Protein AF-W1Y1I9-F1 (afdb_monomer_lite)

Structure (mmCIF, N/CA/C/O backbone):
data_AF-W1Y1I9-F1
#
_entry.id   AF-W1Y1I9-F1
#
loop_
_atom_site.group_PDB
_atom_site.id
_atom_site.type_symbol
_atom_site.label_atom_id
_atom_site.label_alt_id
_atom_site.label_co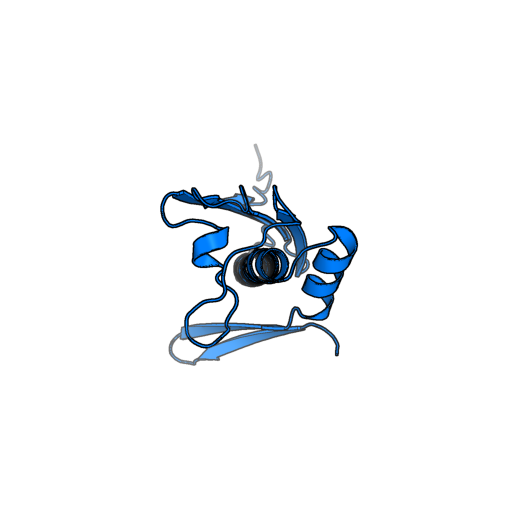mp_id
_atom_site.label_asym_id
_atom_site.label_entity_id
_atom_site.label_seq_id
_atom_site.pdbx_PDB_ins_code
_atom_site.Cartn_x
_atom_site.Cartn_y
_atom_site.Cartn_z
_atom_site.occupancy
_atom_site.B_iso_or_equiv
_atom_site.auth_seq_id
_atom_site.auth_comp_id
_atom_site.auth_asym_id
_atom_site.auth_atom_id
_atom_site.pdbx_PDB_model_num
ATOM 1 N N . ARG A 1 1 ? -12.553 -16.580 -1.229 1.00 64.81 1 ARG A N 1
ATOM 2 C CA . ARG A 1 1 ? -13.062 -16.706 0.168 1.00 64.81 1 ARG A CA 1
ATOM 3 C C . ARG A 1 1 ? -13.277 -15.277 0.601 1.00 64.81 1 ARG A C 1
ATOM 5 O O . ARG A 1 1 ? -12.313 -14.549 0.493 1.00 64.81 1 ARG A O 1
ATOM 12 N N . MET A 1 2 ? -14.479 -14.891 1.025 1.00 88.50 2 MET A N 1
ATOM 13 C CA . MET A 1 2 ? -14.823 -13.473 1.189 1.00 88.50 2 MET A CA 1
ATOM 14 C C . MET A 1 2 ? -13.827 -12.723 2.088 1.00 88.50 2 MET A C 1
ATOM 16 O O . MET A 1 2 ? -13.512 -13.205 3.181 1.00 88.50 2 MET A O 1
ATOM 20 N N . ASP A 1 3 ? -13.354 -11.571 1.610 1.00 96.69 3 ASP A N 1
ATOM 21 C CA . ASP A 1 3 ? -12.523 -10.626 2.361 1.00 96.69 3 ASP A CA 1
ATOM 22 C C . ASP A 1 3 ? -13.254 -10.117 3.617 1.00 96.69 3 ASP A C 1
ATOM 24 O O . ASP A 1 3 ? -14.484 -10.022 3.649 1.00 96.69 3 ASP A O 1
ATOM 28 N N . TYR A 1 4 ? -12.508 -9.812 4.683 1.00 95.38 4 TYR A N 1
ATOM 29 C CA . TYR A 1 4 ? -13.088 -9.342 5.947 1.00 95.38 4 TYR A CA 1
ATOM 30 C C . TYR A 1 4 ? -12.093 -8.582 6.825 1.00 95.38 4 TYR A C 1
ATOM 32 O O . TYR A 1 4 ? -10.882 -8.776 6.736 1.00 95.38 4 TYR A O 1
ATOM 40 N N . ILE A 1 5 ? -12.625 -7.797 7.768 1.00 94.56 5 ILE A N 1
ATOM 41 C CA . ILE A 1 5 ? -11.862 -7.140 8.837 1.00 94.56 5 ILE A CA 1
ATOM 42 C C . ILE A 1 5 ? -12.413 -7.588 10.196 1.00 94.56 5 ILE A C 1
ATOM 44 O O . ILE A 1 5 ? -13.620 -7.546 10.428 1.00 94.56 5 ILE A O 1
ATOM 48 N N . LYS A 1 6 ? -11.534 -7.997 11.113 1.00 94.81 6 LYS A N 1
ATOM 49 C CA . LYS A 1 6 ? -11.856 -8.313 12.513 1.00 94.81 6 LYS A CA 1
ATOM 50 C C . LYS A 1 6 ? -11.128 -7.355 13.444 1.00 94.81 6 LYS A C 1
ATOM 52 O O . LYS A 1 6 ? -9.960 -7.055 13.220 1.00 94.81 6 LYS A O 1
ATOM 57 N N . ARG A 1 7 ? -11.813 -6.903 14.493 1.00 93.56 7 ARG A N 1
ATOM 58 C CA . ARG A 1 7 ? -11.280 -5.979 15.501 1.00 93.56 7 ARG A CA 1
ATOM 59 C C . ARG A 1 7 ? -11.412 -6.600 16.886 1.00 93.56 7 ARG A C 1
ATOM 61 O O . ARG A 1 7 ? -12.421 -7.235 17.183 1.00 93.56 7 ARG A O 1
ATOM 68 N N . PHE A 1 8 ? -10.394 -6.412 17.710 1.00 94.94 8 PHE A N 1
ATOM 69 C CA . PHE A 1 8 ? -10.285 -6.964 19.053 1.00 94.94 8 PHE A CA 1
ATOM 70 C C . PHE A 1 8 ? -9.776 -5.884 20.002 1.00 94.94 8 PHE A C 1
ATOM 72 O O . PHE A 1 8 ? -8.917 -5.084 19.628 1.00 94.94 8 PHE A O 1
ATOM 79 N N . THR A 1 9 ? -10.266 -5.905 21.238 1.00 95.62 9 THR A N 1
ATOM 80 C CA . THR A 1 9 ? -9.799 -5.020 22.307 1.00 95.62 9 THR A CA 1
ATOM 81 C C . THR A 1 9 ? -9.638 -5.833 23.581 1.00 95.62 9 THR A C 1
ATOM 83 O O . THR A 1 9 ? -10.547 -6.580 23.951 1.00 95.62 9 THR A O 1
ATOM 86 N N . THR A 1 10 ? -8.490 -5.717 24.243 1.00 96.50 10 THR A N 1
ATOM 87 C CA . THR A 1 10 ? -8.258 -6.355 25.545 1.00 96.50 10 THR A CA 1
ATOM 88 C C . THR A 1 10 ? -8.819 -5.491 26.674 1.00 96.50 10 THR A C 1
ATOM 90 O O . THR A 1 10 ? -9.065 -4.296 26.495 1.00 96.50 10 THR A O 1
ATOM 93 N N . ARG A 1 11 ? -9.021 -6.075 27.862 1.00 95.50 11 ARG A N 1
ATOM 94 C CA . ARG A 1 11 ? -9.516 -5.323 29.031 1.00 95.50 11 ARG A CA 1
ATOM 95 C C . ARG A 1 11 ? -8.525 -4.251 29.494 1.00 95.50 11 ARG A C 1
ATOM 97 O O . ARG A 1 11 ? -8.936 -3.244 30.052 1.00 95.50 11 ARG A O 1
ATOM 104 N N . GLU A 1 12 ? -7.244 -4.452 29.209 1.00 96.50 12 GLU A N 1
ATOM 105 C CA . GLU A 1 12 ? -6.120 -3.568 29.527 1.00 96.50 12 GLU A CA 1
ATOM 106 C C . GLU A 1 12 ? -5.940 -2.441 28.492 1.00 96.50 12 GLU A C 1
ATOM 108 O O . GLU A 1 12 ? -5.032 -1.625 28.621 1.00 96.50 12 GLU A O 1
ATOM 113 N N . GLY A 1 13 ? -6.797 -2.377 27.464 1.00 93.88 13 GLY A N 1
ATOM 114 C CA . GLY A 1 13 ? -6.836 -1.272 26.502 1.00 93.88 13 GLY A CA 1
ATOM 115 C C . GLY A 1 13 ? -6.003 -1.466 25.231 1.00 93.88 13 GLY A C 1
ATOM 116 O O . GLY A 1 13 ? -5.864 -0.522 24.453 1.00 93.88 13 GLY A O 1
ATOM 117 N N . VAL A 1 14 ? -5.479 -2.667 24.965 1.00 95.69 14 VAL A N 1
ATOM 118 C CA . VAL A 1 14 ? -4.783 -2.963 23.701 1.00 95.69 14 VAL A CA 1
ATOM 119 C C . VAL A 1 14 ? -5.809 -3.199 22.593 1.00 95.69 14 VAL A C 1
ATOM 121 O O . VAL A 1 14 ? -6.722 -4.004 22.762 1.00 95.69 14 VAL A O 1
ATOM 124 N N . ARG A 1 15 ? -5.649 -2.527 21.447 1.00 93.62 15 ARG A N 1
ATOM 125 C CA . ARG A 1 15 ? -6.503 -2.692 20.258 1.00 93.62 15 ARG A CA 1
ATOM 126 C C . ARG A 1 15 ? -5.748 -3.419 19.148 1.00 93.62 15 ARG A C 1
ATOM 128 O O . ARG A 1 15 ? -4.583 -3.124 18.899 1.00 93.62 15 ARG A O 1
ATOM 135 N N . MET A 1 16 ? -6.421 -4.343 18.469 1.00 94.06 16 MET A N 1
ATOM 136 C CA . MET A 1 16 ? -5.884 -5.103 17.340 1.00 94.06 16 MET A CA 1
ATOM 137 C C . MET A 1 16 ? -6.913 -5.178 16.213 1.00 94.06 16 MET A C 1
ATOM 139 O O . MET A 1 16 ? -8.072 -5.516 16.445 1.00 94.06 16 MET A O 1
ATOM 143 N N . SER A 1 17 ? -6.461 -4.942 14.984 1.00 94.19 17 SER A N 1
ATOM 144 C CA . SER A 1 17 ? -7.257 -5.088 13.764 1.00 94.19 17 SER A CA 1
ATOM 145 C C . SER A 1 17 ? -6.568 -6.070 12.819 1.00 94.19 17 SER A C 1
ATOM 147 O O . SER A 1 17 ? -5.349 -6.042 12.672 1.00 94.19 17 SER A O 1
ATOM 149 N N . LEU A 1 18 ? -7.344 -6.944 12.182 1.00 95.38 18 LEU A N 1
ATOM 150 C CA . LEU A 1 18 ? -6.864 -7.952 11.241 1.00 95.38 18 LEU A CA 1
ATOM 151 C C . LEU A 1 18 ? -7.720 -7.908 9.982 1.00 95.38 18 LEU A C 1
ATOM 153 O O . LEU A 1 18 ? -8.943 -7.947 10.083 1.00 95.38 18 LEU A O 1
ATOM 157 N N . ALA A 1 19 ? -7.087 -7.860 8.814 1.00 96.38 19 ALA A N 1
ATOM 158 C CA . ALA A 1 19 ? -7.769 -7.826 7.527 1.00 96.38 19 ALA A CA 1
ATOM 159 C C . ALA A 1 19 ? -7.317 -8.992 6.641 1.00 96.38 19 ALA A C 1
ATOM 161 O O . ALA A 1 19 ? -6.129 -9.306 6.574 1.00 96.38 19 ALA A O 1
ATOM 162 N N . VAL A 1 20 ? -8.277 -9.620 5.966 1.00 97.44 20 VAL A N 1
ATOM 163 C CA . VAL A 1 20 ? -8.053 -10.511 4.825 1.00 97.44 20 VAL A CA 1
ATOM 164 C C . VAL A 1 20 ? -8.563 -9.775 3.595 1.00 97.44 20 VAL A C 1
ATOM 166 O O . VA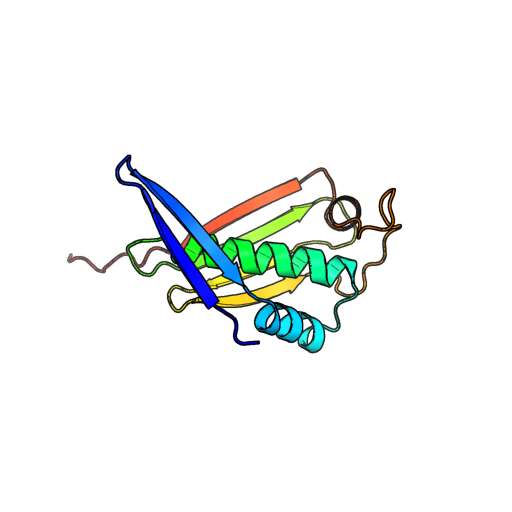L A 1 20 ? -9.739 -9.428 3.544 1.00 97.44 20 VAL A O 1
ATOM 169 N N . THR A 1 21 ? -7.654 -9.500 2.664 1.00 98.00 21 THR A N 1
ATOM 170 C CA . THR A 1 21 ? -7.832 -8.617 1.495 1.00 98.00 21 THR A CA 1
ATOM 171 C C . THR A 1 21 ? -7.454 -9.327 0.190 1.00 98.00 21 THR A C 1
ATOM 173 O O . THR A 1 21 ? -6.994 -8.702 -0.763 1.00 98.00 21 THR A O 1
ATOM 176 N N . THR A 1 22 ? -7.559 -10.656 0.154 1.00 98.19 22 THR A N 1
ATOM 177 C CA . THR A 1 22 ? -7.094 -11.478 -0.969 1.00 98.19 22 THR A CA 1
ATOM 178 C C . THR A 1 22 ? -7.828 -11.132 -2.261 1.00 98.19 22 THR A C 1
ATOM 180 O O . THR A 1 22 ? -7.171 -10.885 -3.271 1.00 98.19 22 THR A O 1
ATOM 183 N N . ASP A 1 23 ? -9.160 -11.057 -2.226 1.00 97.94 23 ASP A N 1
ATOM 184 C CA . ASP A 1 23 ? -9.971 -10.789 -3.421 1.00 97.94 23 ASP A CA 1
ATOM 185 C C . ASP A 1 23 ? -9.811 -9.315 -3.868 1.00 97.94 23 ASP A C 1
ATOM 187 O O . ASP A 1 23 ? -9.767 -8.998 -5.062 1.00 97.94 23 ASP A O 1
ATOM 191 N N . THR A 1 24 ? -9.629 -8.408 -2.904 1.00 98.06 24 THR A N 1
ATOM 192 C CA . THR A 1 24 ? -9.339 -6.984 -3.126 1.00 98.06 24 THR A CA 1
ATOM 193 C C . THR A 1 24 ? -8.001 -6.779 -3.842 1.00 98.06 24 THR A C 1
ATOM 195 O O . THR A 1 24 ? -7.929 -6.054 -4.836 1.00 98.06 24 THR A O 1
ATOM 198 N N . VAL A 1 25 ? -6.930 -7.423 -3.366 1.00 98.44 25 VAL A N 1
ATOM 199 C CA . VAL A 1 25 ? -5.597 -7.321 -3.982 1.00 98.44 25 VAL A CA 1
ATOM 200 C C . VAL A 1 25 ? -5.564 -8.012 -5.344 1.00 98.44 25 VAL A C 1
ATOM 202 O O . VAL A 1 25 ? -4.957 -7.476 -6.269 1.00 98.44 25 VAL A O 1
ATOM 205 N N . GLU A 1 26 ? -6.255 -9.142 -5.512 1.00 98.56 26 GLU A N 1
ATOM 206 C CA . GLU A 1 26 ? -6.366 -9.801 -6.819 1.00 98.56 26 GLU A CA 1
ATOM 207 C C . GLU A 1 26 ? -7.092 -8.917 -7.840 1.00 98.56 26 GLU A C 1
ATOM 209 O O . GLU A 1 26 ? -6.668 -8.815 -8.991 1.00 98.56 26 GLU A O 1
ATOM 214 N N . THR A 1 27 ? -8.127 -8.190 -7.412 1.00 98.56 27 THR A N 1
ATOM 215 C CA . THR A 1 27 ? -8.801 -7.207 -8.271 1.00 98.56 27 THR A CA 1
ATOM 216 C C . THR A 1 27 ? -7.828 -6.130 -8.756 1.00 98.56 27 THR A C 1
ATOM 218 O O . THR A 1 27 ? -7.832 -5.796 -9.942 1.00 98.56 27 THR A O 1
ATOM 221 N N . ALA A 1 28 ? -6.970 -5.603 -7.877 1.00 98.62 28 ALA A N 1
ATOM 222 C CA . ALA A 1 28 ? -5.948 -4.632 -8.267 1.00 98.62 28 ALA A CA 1
ATOM 223 C C . ALA A 1 28 ? -4.901 -5.249 -9.210 1.00 98.62 28 ALA A C 1
ATOM 225 O O . ALA A 1 28 ? -4.552 -4.628 -10.213 1.00 98.62 28 ALA A O 1
ATOM 226 N N . ARG A 1 29 ? -4.461 -6.488 -8.941 1.00 98.75 29 ARG A N 1
ATOM 227 C CA . ARG A 1 29 ? -3.520 -7.230 -9.793 1.00 98.75 29 ARG A CA 1
ATOM 228 C C . ARG A 1 29 ? -4.031 -7.366 -11.219 1.00 98.75 29 ARG A C 1
ATOM 230 O O . ARG A 1 29 ? -3.297 -7.061 -12.149 1.00 98.75 29 ARG A O 1
ATOM 237 N N . VAL A 1 30 ? -5.279 -7.803 -11.381 1.00 98.69 30 VAL A N 1
ATOM 238 C CA . VAL A 1 30 ? -5.896 -7.991 -12.699 1.00 98.69 30 VAL A CA 1
ATOM 239 C C . VAL A 1 30 ? -6.114 -6.651 -13.401 1.00 98.69 30 VAL A C 1
ATOM 241 O O . VAL A 1 30 ? -5.825 -6.534 -14.586 1.00 98.69 30 VAL A O 1
ATOM 244 N N . ARG A 1 31 ? -6.603 -5.627 -12.690 1.00 98.69 31 ARG A N 1
ATOM 245 C CA . ARG A 1 31 ? -6.909 -4.316 -13.292 1.00 98.69 31 ARG A CA 1
ATOM 246 C C . ARG A 1 31 ? -5.677 -3.544 -13.750 1.00 98.69 31 ARG A C 1
ATOM 248 O O . ARG A 1 31 ? -5.778 -2.793 -14.714 1.00 98.69 31 ARG A O 1
ATOM 255 N N . HIS A 1 32 ? -4.560 -3.700 -13.048 1.00 98.62 32 HIS A N 1
ATOM 256 C CA . HIS A 1 32 ? -3.316 -2.990 -13.340 1.00 98.62 32 HIS A CA 1
ATOM 257 C C . HIS A 1 32 ? -2.254 -3.878 -13.996 1.00 98.62 32 HIS A C 1
ATOM 259 O O . HIS A 1 32 ? -1.131 -3.421 -14.162 1.00 98.62 32 HIS A O 1
ATOM 265 N N . ASP A 1 33 ? -2.598 -5.123 -14.346 1.00 98.69 33 ASP A N 1
ATOM 266 C CA . ASP A 1 33 ? -1.679 -6.117 -14.915 1.00 98.69 33 ASP A CA 1
ATOM 267 C C . ASP A 1 33 ? -0.357 -6.230 -14.131 1.00 98.69 33 ASP A C 1
ATOM 269 O O . ASP A 1 33 ? 0.742 -6.170 -14.673 1.00 98.69 33 ASP A O 1
ATOM 273 N N . LEU A 1 34 ? -0.464 -6.339 -12.804 1.00 98.75 34 LEU A N 1
ATOM 274 C CA . LEU A 1 34 ? 0.702 -6.268 -11.926 1.00 98.75 34 LEU A CA 1
ATOM 275 C C . LEU A 1 34 ? 1.548 -7.539 -12.001 1.00 98.75 34 LEU A C 1
ATOM 277 O O . LEU A 1 34 ? 1.047 -8.659 -11.844 1.00 98.75 34 LEU A O 1
ATOM 281 N N . TRP A 1 35 ? 2.862 -7.350 -12.088 1.00 98.56 35 TRP A N 1
ATOM 282 C CA . TRP A 1 35 ? 3.833 -8.419 -11.874 1.00 98.56 35 TRP A CA 1
ATOM 283 C C . TRP A 1 35 ? 3.951 -8.784 -10.384 1.00 98.56 35 TRP A C 1
ATOM 285 O O . TRP A 1 35 ? 3.490 -8.036 -9.510 1.00 98.56 35 TRP A O 1
ATOM 295 N N . PRO A 1 36 ? 4.531 -9.952 -10.036 1.00 98.38 36 PRO A N 1
ATOM 296 C CA . PRO A 1 36 ? 4.437 -10.497 -8.681 1.00 98.38 36 PRO A CA 1
ATOM 297 C C . PRO A 1 36 ? 4.932 -9.559 -7.572 1.00 98.38 36 PRO A C 1
ATOM 299 O O . PRO A 1 36 ? 4.259 -9.399 -6.551 1.00 98.38 36 PRO A O 1
ATOM 302 N N . VAL A 1 37 ? 6.084 -8.904 -7.753 1.00 98.38 37 VAL A N 1
ATOM 303 C CA . VAL A 1 37 ? 6.641 -8.008 -6.725 1.00 98.38 37 VAL A CA 1
ATOM 304 C C . VAL A 1 37 ? 5.834 -6.712 -6.587 1.00 98.38 37 VAL A C 1
ATOM 306 O O . VAL A 1 37 ? 5.594 -6.275 -5.460 1.00 98.38 37 VAL A O 1
ATOM 309 N N . ALA A 1 38 ? 5.328 -6.163 -7.697 1.00 98.75 38 ALA A N 1
ATOM 310 C CA . ALA A 1 38 ? 4.434 -5.006 -7.706 1.00 98.75 38 ALA A CA 1
ATOM 311 C C . ALA A 1 38 ? 3.101 -5.323 -7.008 1.00 98.75 38 ALA A C 1
ATOM 313 O O . ALA A 1 38 ? 2.642 -4.560 -6.157 1.00 98.75 38 ALA A O 1
ATOM 314 N N . THR A 1 39 ? 2.543 -6.510 -7.265 1.00 98.81 39 THR A N 1
ATOM 315 C CA . THR A 1 39 ? 1.346 -7.029 -6.581 1.00 98.81 39 THR A CA 1
ATOM 316 C C . THR A 1 39 ? 1.555 -7.091 -5.073 1.00 98.81 39 THR A C 1
ATOM 318 O O . THR A 1 39 ? 0.712 -6.643 -4.296 1.00 98.81 39 THR A O 1
ATOM 321 N N . ALA A 1 40 ? 2.698 -7.627 -4.636 1.00 98.50 40 ALA A N 1
ATOM 322 C CA . ALA A 1 40 ? 3.016 -7.737 -3.219 1.00 98.50 40 ALA A CA 1
ATOM 323 C C . ALA A 1 40 ? 3.204 -6.364 -2.555 1.00 98.50 40 ALA A C 1
ATOM 325 O O . ALA A 1 40 ? 2.781 -6.182 -1.412 1.00 98.50 40 ALA A O 1
ATOM 326 N N . ALA A 1 41 ? 3.828 -5.408 -3.246 1.00 98.62 41 ALA A N 1
ATOM 327 C CA . ALA A 1 41 ? 4.009 -4.050 -2.749 1.00 98.62 41 ALA A CA 1
ATOM 328 C C . ALA A 1 41 ? 2.665 -3.318 -2.605 1.00 98.62 41 ALA A C 1
ATOM 330 O O . ALA A 1 41 ? 2.326 -2.869 -1.505 1.00 98.62 41 ALA A O 1
ATOM 331 N N . LEU A 1 42 ? 1.866 -3.282 -3.677 1.00 98.81 42 LEU A N 1
ATOM 332 C CA . LEU A 1 42 ? 0.561 -2.626 -3.678 1.00 98.81 42 LEU A CA 1
ATOM 333 C C . LEU A 1 42 ? -0.395 -3.284 -2.678 1.00 98.81 42 LEU A C 1
ATOM 335 O O . LEU A 1 42 ? -1.037 -2.592 -1.892 1.00 98.81 42 LEU A O 1
ATOM 339 N N . GLY A 1 43 ? -0.439 -4.617 -2.630 1.00 98.69 43 GLY A N 1
ATOM 340 C CA . GLY A 1 43 ? -1.323 -5.341 -1.720 1.00 98.69 43 GLY A CA 1
ATOM 341 C C . GLY A 1 43 ? -1.028 -5.081 -0.240 1.00 98.69 43 GLY A C 1
ATOM 342 O O . GLY A 1 43 ? -1.955 -4.929 0.561 1.00 98.69 43 GLY A O 1
ATOM 343 N N . ARG A 1 44 ? 0.255 -4.954 0.135 1.00 98.56 44 ARG A N 1
ATOM 344 C CA . ARG A 1 44 ? 0.658 -4.554 1.497 1.00 98.56 44 ARG A CA 1
ATOM 345 C C . ARG A 1 44 ? 0.200 -3.134 1.818 1.00 98.56 44 ARG A C 1
ATOM 347 O O . ARG A 1 44 ? -0.344 -2.913 2.898 1.00 98.56 44 ARG A O 1
ATOM 354 N N . ALA A 1 45 ? 0.384 -2.203 0.884 1.00 98.62 45 ALA A N 1
ATOM 355 C CA . ALA A 1 45 ? -0.022 -0.812 1.052 1.00 98.62 45 ALA A CA 1
ATOM 356 C C . ALA A 1 45 ? -1.551 -0.670 1.170 1.00 98.62 45 ALA A C 1
ATOM 358 O O . ALA A 1 45 ? -2.030 -0.046 2.114 1.00 98.62 45 ALA A O 1
ATOM 359 N N . MET A 1 46 ? -2.319 -1.323 0.290 1.00 98.69 46 MET A N 1
ATOM 360 C CA . MET A 1 46 ? -3.789 -1.344 0.327 1.00 98.69 46 MET A CA 1
ATOM 361 C C . MET A 1 46 ? -4.324 -1.918 1.639 1.00 98.69 46 MET A C 1
ATOM 363 O O . MET A 1 46 ? -5.188 -1.320 2.277 1.00 98.69 46 MET A O 1
ATOM 367 N N . THR A 1 47 ? -3.769 -3.045 2.088 1.00 98.25 47 THR A N 1
ATOM 368 C CA . THR A 1 47 ? -4.170 -3.666 3.359 1.00 98.25 47 THR A CA 1
ATOM 369 C C . THR A 1 47 ? -3.836 -2.767 4.550 1.00 98.25 47 THR A C 1
ATOM 371 O O . THR A 1 47 ? -4.657 -2.609 5.452 1.00 98.25 47 THR A O 1
ATOM 374 N N . GLY A 1 48 ? -2.656 -2.138 4.546 1.00 97.06 48 GLY A N 1
ATOM 375 C CA . GLY A 1 48 ? -2.259 -1.177 5.575 1.00 97.06 48 GLY A CA 1
ATOM 376 C C . GLY A 1 48 ? -3.175 0.048 5.625 1.00 97.06 48 GLY A C 1
ATOM 377 O O . GLY A 1 48 ? -3.603 0.444 6.706 1.00 97.06 48 GLY A O 1
ATOM 378 N N . ALA A 1 49 ? -3.537 0.606 4.468 1.00 97.12 49 ALA A N 1
ATOM 379 C CA . ALA A 1 49 ? -4.437 1.753 4.383 1.00 97.12 49 ALA A CA 1
ATOM 380 C C . ALA A 1 49 ? -5.850 1.424 4.894 1.00 97.12 49 ALA A C 1
ATOM 382 O O . ALA A 1 49 ? -6.406 2.209 5.660 1.00 97.12 49 ALA A O 1
ATOM 383 N N . ILE A 1 50 ? -6.396 0.245 4.560 1.00 96.06 50 ILE A N 1
ATOM 384 C CA . ILE A 1 50 ? -7.672 -0.244 5.117 1.00 96.06 50 ILE A CA 1
ATOM 385 C C . ILE A 1 50 ? -7.606 -0.326 6.645 1.00 96.06 50 ILE A C 1
ATOM 387 O O . ILE A 1 50 ? -8.528 0.110 7.332 1.00 96.06 50 ILE A O 1
ATOM 391 N N . LEU A 1 51 ? -6.525 -0.893 7.192 1.00 95.06 51 LEU A N 1
ATOM 392 C CA . LEU A 1 51 ? -6.366 -1.033 8.640 1.00 95.06 51 LEU A CA 1
ATOM 393 C C . LEU A 1 51 ? -6.260 0.329 9.343 1.00 95.06 51 LEU A C 1
ATOM 395 O O . LEU A 1 51 ? -6.808 0.476 10.433 1.00 95.06 51 LEU A O 1
ATOM 399 N N . LEU A 1 52 ? -5.603 1.315 8.720 1.00 92.88 52 LEU A N 1
ATOM 400 C CA . LEU A 1 52 ? -5.509 2.686 9.231 1.00 92.88 52 LEU A CA 1
ATOM 401 C C . LEU A 1 52 ? -6.866 3.398 9.208 1.00 92.88 52 LEU A C 1
ATOM 403 O O . LEU A 1 52 ? -7.334 3.845 10.253 1.00 92.88 52 LEU A O 1
ATOM 407 N N . ALA A 1 53 ? -7.517 3.462 8.042 1.00 91.25 53 ALA A N 1
ATOM 408 C CA . ALA A 1 53 ? -8.825 4.104 7.894 1.00 91.25 53 ALA A CA 1
ATOM 409 C C . ALA A 1 53 ? -9.875 3.441 8.800 1.00 91.25 53 ALA A C 1
ATOM 411 O O . ALA A 1 53 ? -10.689 4.111 9.432 1.00 91.25 53 ALA A O 1
ATOM 412 N N . GLY A 1 54 ? -9.803 2.117 8.941 1.00 87.06 54 GLY A N 1
ATOM 413 C CA . GLY A 1 54 ? -10.693 1.337 9.786 1.00 87.06 54 GLY A CA 1
ATOM 414 C C . GLY A 1 54 ? -10.494 1.500 11.298 1.00 87.06 54 GLY A C 1
ATOM 415 O O . GLY A 1 54 ? -11.328 0.968 12.038 1.00 87.06 54 GLY A O 1
ATOM 416 N N . ASP A 1 55 ? -9.431 2.161 11.772 1.00 85.38 55 ASP A N 1
ATOM 417 C CA . ASP A 1 55 ? -9.241 2.493 13.198 1.00 85.38 55 ASP A CA 1
ATOM 418 C C . ASP A 1 55 ? -9.744 3.902 13.556 1.00 85.38 55 ASP A C 1
ATOM 420 O O . ASP A 1 55 ? -9.867 4.257 14.733 1.00 85.38 55 ASP A O 1
ATOM 424 N N . PHE A 1 56 ? -10.060 4.718 12.552 1.00 84.69 56 PHE A N 1
ATOM 425 C CA . PHE A 1 56 ? -10.521 6.081 12.753 1.00 84.69 56 PHE A CA 1
ATOM 426 C C . PHE A 1 56 ? -11.969 6.144 13.241 1.00 84.69 56 PHE A C 1
ATOM 428 O O . PHE A 1 56 ? -12.846 5.416 12.783 1.00 84.69 56 PHE A O 1
ATOM 435 N N . LYS A 1 57 ? -12.230 7.055 14.186 1.00 78.38 57 LYS A N 1
ATOM 436 C CA . LYS A 1 57 ? -13.534 7.169 14.861 1.00 78.38 57 LYS A CA 1
ATOM 437 C C . LYS A 1 57 ? -14.583 7.939 14.057 1.00 78.38 57 LYS A C 1
ATOM 439 O O . LYS A 1 57 ? -15.768 7.727 14.272 1.00 78.38 57 LYS A O 1
ATOM 444 N N . ASN A 1 58 ? -14.153 8.820 13.154 1.00 82.19 58 ASN A N 1
ATOM 445 C CA . ASN A 1 58 ? -15.018 9.832 12.539 1.00 82.1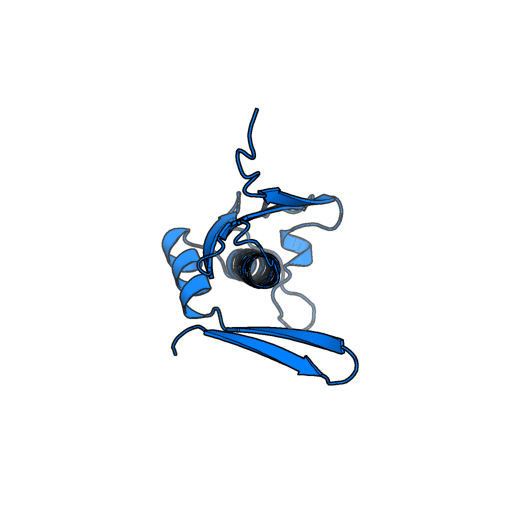9 58 ASN A CA 1
ATOM 446 C C . ASN A 1 58 ? -15.247 9.597 11.039 1.00 82.19 58 ASN A C 1
ATOM 448 O O . ASN A 1 58 ? -15.370 10.559 10.289 1.00 82.19 58 ASN A O 1
ATOM 452 N N . HIS A 1 59 ? -15.253 8.336 10.593 1.00 81.69 59 HIS A N 1
ATOM 453 C CA . HIS A 1 59 ? -15.433 7.982 9.179 1.00 81.69 59 HIS A CA 1
ATOM 454 C C . HIS A 1 59 ? -14.502 8.761 8.236 1.00 81.69 59 HIS A C 1
ATOM 456 O O . HIS A 1 59 ? -14.921 9.381 7.260 1.00 81.69 59 HIS A O 1
ATOM 462 N N . GLU A 1 60 ? -13.213 8.736 8.550 1.00 89.19 60 GLU A N 1
ATOM 463 C CA . GLU A 1 60 ? -12.206 9.521 7.845 1.00 89.19 60 GLU A CA 1
ATOM 464 C C . GLU A 1 60 ? -11.517 8.681 6.773 1.00 89.19 60 GLU A C 1
ATOM 466 O O . GLU A 1 60 ? -11.371 7.465 6.911 1.00 89.19 60 GLU A O 1
ATOM 471 N N . ASN A 1 61 ? -11.047 9.353 5.727 1.00 93.75 61 ASN A N 1
ATOM 472 C CA . ASN A 1 61 ? -10.337 8.708 4.629 1.00 93.75 61 ASN A CA 1
ATOM 473 C C . ASN A 1 61 ? -8.823 8.871 4.805 1.00 93.75 61 ASN A C 1
ATOM 475 O O . ASN A 1 61 ? -8.346 9.841 5.405 1.00 93.75 61 ASN A O 1
ATOM 479 N N . VAL A 1 62 ? -8.063 7.938 4.240 1.00 96.19 62 VAL A N 1
ATOM 480 C CA . VAL A 1 62 ? -6.597 7.958 4.216 1.00 96.19 62 VAL A CA 1
ATOM 481 C C . VAL A 1 62 ? -6.123 7.918 2.777 1.00 96.19 62 VAL A C 1
ATOM 483 O O . VAL A 1 62 ? -6.557 7.054 2.024 1.00 96.19 62 VAL A O 1
ATOM 486 N N . SER A 1 63 ? -5.176 8.787 2.435 1.00 97.81 63 SER A N 1
ATOM 487 C CA . SER A 1 63 ? -4.280 8.560 1.304 1.00 97.81 63 SER A CA 1
ATOM 488 C C . SER A 1 63 ? -2.893 8.194 1.822 1.00 97.81 63 SER A C 1
ATOM 490 O O . SER A 1 63 ? -2.376 8.812 2.756 1.00 97.81 63 SER A O 1
ATOM 492 N N . LEU A 1 64 ? -2.312 7.157 1.239 1.00 98.19 64 LEU A N 1
ATOM 493 C CA . LEU A 1 64 ? -0.975 6.661 1.498 1.00 98.19 64 LEU A CA 1
ATOM 494 C C . LEU A 1 64 ? -0.171 6.792 0.206 1.00 98.19 64 LEU A C 1
ATOM 496 O O . LEU A 1 64 ? -0.569 6.288 -0.846 1.00 98.19 64 LEU A O 1
ATOM 500 N N . ARG A 1 65 ? 0.987 7.438 0.306 1.00 98.56 65 ARG A N 1
ATOM 501 C CA . ARG A 1 65 ? 1.949 7.561 -0.783 1.00 98.56 65 ARG A CA 1
ATOM 502 C C . ARG A 1 65 ? 3.304 7.067 -0.302 1.00 98.56 65 ARG A C 1
ATOM 504 O O . ARG A 1 65 ? 3.896 7.663 0.594 1.00 98.56 65 ARG A O 1
ATOM 511 N N . ILE A 1 66 ? 3.785 5.974 -0.884 1.00 98.75 66 ILE A N 1
ATOM 512 C CA . ILE A 1 66 ? 5.108 5.413 -0.590 1.00 98.75 66 ILE A CA 1
ATOM 513 C C . ILE A 1 66 ? 5.992 5.706 -1.789 1.00 98.75 66 ILE A C 1
ATOM 515 O O . ILE A 1 66 ? 5.781 5.139 -2.858 1.00 98.75 66 ILE A O 1
ATOM 519 N N . LYS A 1 67 ? 6.966 6.596 -1.616 1.00 98.50 67 LYS A N 1
ATOM 520 C CA . LYS A 1 67 ? 7.922 6.958 -2.660 1.00 98.50 67 LYS A CA 1
ATOM 521 C C . LYS A 1 67 ? 9.318 6.594 -2.186 1.00 98.50 67 LYS A C 1
ATOM 523 O O . LYS A 1 67 ? 9.864 7.287 -1.331 1.00 98.50 67 LYS A O 1
ATOM 528 N N . GLY A 1 68 ? 9.873 5.525 -2.743 1.00 98.12 68 GLY A N 1
ATOM 529 C CA . GLY A 1 68 ? 11.281 5.182 -2.580 1.00 98.12 68 GLY A CA 1
ATOM 530 C C . GLY A 1 68 ? 12.107 5.523 -3.817 1.00 98.12 68 GLY A C 1
ATOM 531 O O . GLY A 1 68 ? 11.642 6.210 -4.729 1.00 98.12 68 GLY A O 1
ATOM 532 N N . ASP A 1 69 ? 13.342 5.040 -3.819 1.00 98.38 69 ASP A N 1
ATOM 533 C CA . ASP A 1 69 ? 14.326 5.161 -4.894 1.00 98.38 69 ASP A CA 1
ATOM 534 C C . ASP A 1 69 ? 14.448 3.888 -5.755 1.00 98.38 69 ASP A C 1
ATOM 536 O O . ASP A 1 69 ? 15.373 3.767 -6.557 1.00 98.38 69 ASP A O 1
ATOM 540 N N . GLY A 1 70 ? 13.532 2.929 -5.591 1.00 98.38 70 GLY A N 1
ATOM 541 C CA . GLY A 1 70 ? 13.493 1.686 -6.358 1.00 98.38 70 GLY A CA 1
ATOM 542 C C . GLY A 1 70 ? 12.697 1.783 -7.668 1.00 98.38 70 GLY A C 1
ATOM 543 O O . GLY A 1 70 ? 11.983 2.760 -7.910 1.00 98.38 70 GLY A O 1
ATOM 544 N N . PRO A 1 71 ? 12.786 0.751 -8.526 1.00 98.50 71 PRO A N 1
ATOM 545 C CA . PRO A 1 71 ? 12.180 0.740 -9.858 1.00 98.50 71 PRO A CA 1
ATOM 546 C C . PRO A 1 71 ? 10.644 0.715 -9.865 1.00 98.50 71 PRO A C 1
ATOM 548 O O . PRO A 1 71 ? 10.060 0.961 -10.910 1.00 98.50 71 PRO A O 1
ATOM 551 N N . LEU A 1 72 ? 9.978 0.435 -8.737 1.00 98.62 72 LEU A N 1
ATOM 552 C CA . LEU A 1 72 ? 8.507 0.434 -8.637 1.00 98.62 72 LEU A CA 1
ATOM 553 C C . LEU A 1 72 ? 7.898 1.835 -8.786 1.00 98.62 72 LEU A C 1
ATOM 555 O O . LEU A 1 72 ? 6.693 1.964 -9.004 1.00 98.62 72 LEU A O 1
ATOM 559 N N . GLY A 1 73 ? 8.723 2.873 -8.636 1.00 98.44 73 GLY A N 1
ATOM 560 C CA . GLY A 1 73 ? 8.269 4.249 -8.529 1.00 98.44 73 GLY A CA 1
ATOM 561 C C . GLY A 1 73 ? 7.438 4.446 -7.264 1.00 98.44 73 GLY A C 1
ATOM 562 O O . GLY A 1 73 ? 7.801 3.979 -6.179 1.00 98.44 73 GLY A O 1
ATOM 563 N N . VAL A 1 74 ? 6.337 5.178 -7.376 1.00 98.69 74 VAL A N 1
ATOM 564 C CA . VAL A 1 74 ? 5.483 5.527 -6.242 1.00 98.69 74 VAL A CA 1
ATOM 565 C C . VAL A 1 74 ? 4.323 4.538 -6.116 1.00 98.69 74 VAL A C 1
ATOM 567 O O . VAL A 1 74 ? 3.657 4.195 -7.089 1.00 98.69 74 VAL A O 1
ATOM 570 N N . VAL A 1 75 ? 4.044 4.101 -4.886 1.00 98.88 75 VAL A N 1
ATOM 571 C CA . VAL A 1 75 ? 2.816 3.371 -4.540 1.00 98.88 75 VAL A CA 1
ATOM 572 C C . VAL A 1 75 ? 1.778 4.372 -4.045 1.00 98.88 75 VAL A C 1
ATOM 574 O O . VAL A 1 75 ? 2.011 5.067 -3.051 1.00 98.88 75 VAL A O 1
ATOM 577 N N . HIS A 1 76 ? 0.629 4.418 -4.712 1.00 98.81 76 HIS A N 1
ATOM 578 C CA . HIS A 1 76 ? -0.491 5.304 -4.412 1.00 98.81 76 HIS A CA 1
ATOM 579 C C . HIS A 1 76 ? -1.685 4.496 -3.914 1.00 98.81 76 HIS A C 1
ATOM 581 O O . HIS A 1 76 ? -2.136 3.586 -4.606 1.00 98.81 76 HIS A O 1
ATOM 587 N N . VAL A 1 77 ? -2.226 4.821 -2.740 1.00 98.88 77 VAL A N 1
ATOM 588 C CA . VAL A 1 77 ? -3.384 4.120 -2.170 1.00 98.88 77 VAL A CA 1
ATOM 589 C C . VAL A 1 77 ? -4.318 5.101 -1.478 1.00 98.88 77 VAL A C 1
ATOM 591 O O . VAL A 1 77 ? -3.881 5.848 -0.614 1.00 98.88 77 VAL A O 1
ATOM 594 N N . ASP A 1 78 ? -5.612 5.017 -1.775 1.00 98.44 78 ASP A N 1
ATOM 595 C CA . ASP A 1 78 ? -6.666 5.663 -0.992 1.00 98.44 78 ASP A CA 1
ATOM 596 C C . ASP A 1 78 ? -7.538 4.588 -0.337 1.00 98.44 78 ASP A C 1
ATOM 598 O O . ASP A 1 78 ? -8.012 3.674 -1.018 1.00 98.44 78 ASP A O 1
ATOM 602 N N . ALA A 1 79 ? -7.781 4.715 0.965 1.00 97.31 79 ALA A N 1
ATOM 603 C CA . ALA A 1 79 ? -8.739 3.908 1.713 1.00 97.31 79 ALA A CA 1
ATOM 604 C C . ALA A 1 79 ? -9.820 4.801 2.324 1.00 97.31 79 ALA A C 1
ATOM 606 O O . ALA A 1 79 ? -9.535 5.880 2.856 1.00 97.31 79 ALA A O 1
ATOM 607 N N . PHE A 1 80 ? -11.060 4.331 2.256 1.00 94.00 80 PHE A N 1
ATOM 608 C CA . PHE A 1 80 ? -12.239 5.088 2.650 1.00 94.00 80 PHE A CA 1
ATOM 609 C C . PHE A 1 80 ? -12.904 4.482 3.887 1.00 94.00 80 PHE A C 1
ATOM 611 O O . PHE A 1 80 ? -12.726 3.307 4.218 1.00 94.00 80 PHE A O 1
ATOM 618 N N . ALA A 1 81 ? -13.701 5.295 4.574 1.00 89.50 81 ALA A N 1
ATOM 619 C CA . ALA A 1 81 ? -14.392 4.912 5.804 1.00 89.50 81 ALA A CA 1
ATOM 620 C C . ALA A 1 81 ? -15.400 3.758 5.656 1.00 89.50 81 ALA A C 1
ATOM 622 O O . ALA A 1 81 ? -15.761 3.118 6.645 1.00 89.50 81 ALA A O 1
ATOM 623 N N . ASP A 1 82 ? -15.857 3.485 4.435 1.00 90.06 82 ASP A N 1
ATOM 624 C CA . ASP A 1 82 ? -16.724 2.352 4.098 1.00 90.06 82 ASP A CA 1
ATOM 625 C C . ASP A 1 82 ? -15.944 1.037 3.890 1.00 90.06 82 ASP A C 1
ATOM 627 O O . ASP A 1 82 ? -16.525 0.010 3.543 1.00 90.06 82 ASP A O 1
ATOM 631 N N . ASN A 1 83 ? -14.639 1.039 4.185 1.00 90.19 83 ASN A N 1
ATOM 632 C CA . ASN A 1 83 ? -13.682 -0.048 3.966 1.00 90.19 83 ASN A CA 1
ATOM 633 C C . ASN A 1 83 ? -13.419 -0.367 2.485 1.00 90.19 83 ASN A C 1
ATOM 635 O O . ASN A 1 83 ? -12.861 -1.424 2.183 1.00 90.19 83 ASN A O 1
ATOM 639 N N . THR A 1 84 ? -13.774 0.527 1.560 1.00 95.00 84 THR A N 1
ATOM 640 C CA . THR A 1 84 ? -13.300 0.431 0.178 1.00 95.00 84 THR A CA 1
ATOM 641 C C . THR A 1 84 ? -11.875 0.968 0.059 1.00 95.00 84 THR A C 1
ATOM 643 O O . THR A 1 84 ? -11.415 1.795 0.852 1.00 95.00 84 THR A O 1
ATOM 646 N N . VAL A 1 85 ? -11.142 0.469 -0.933 1.00 98.06 85 VAL A N 1
ATOM 647 C CA . VAL A 1 85 ? -9.763 0.872 -1.206 1.00 98.06 85 VAL A CA 1
ATOM 648 C C . VAL A 1 85 ? -9.522 0.895 -2.708 1.00 98.06 85 VAL A C 1
ATOM 650 O O . VAL A 1 85 ? -10.080 0.092 -3.458 1.00 98.06 85 VAL A O 1
ATOM 653 N N . ARG A 1 86 ? -8.656 1.798 -3.149 1.00 98.44 86 ARG A N 1
ATOM 654 C CA . ARG A 1 86 ? -8.102 1.817 -4.503 1.00 98.44 86 ARG A CA 1
ATOM 655 C C . ARG A 1 86 ? -6.623 2.148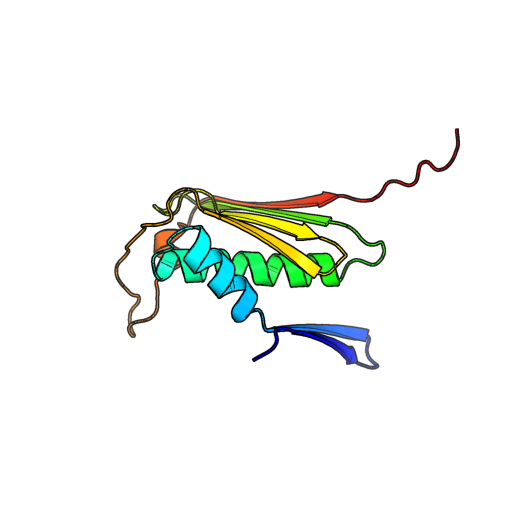 -4.430 1.00 98.44 86 ARG A C 1
ATOM 657 O O . ARG A 1 86 ? -6.180 2.808 -3.495 1.00 98.44 86 ARG A O 1
ATOM 664 N N . GLY A 1 87 ? -5.867 1.731 -5.428 1.00 98.50 87 GLY A N 1
ATOM 665 C CA . GLY A 1 87 ? -4.468 2.100 -5.523 1.00 98.50 87 GLY A CA 1
ATOM 666 C C . GLY A 1 87 ? -3.831 1.603 -6.802 1.00 98.50 87 GLY A C 1
ATOM 667 O O . GLY A 1 87 ? -4.390 0.746 -7.479 1.00 98.50 87 GLY A O 1
ATOM 668 N N . TYR A 1 88 ? -2.669 2.157 -7.109 1.00 98.81 88 TYR A N 1
ATOM 669 C CA . TYR A 1 88 ? -1.832 1.775 -8.237 1.00 98.81 88 TYR A CA 1
ATOM 670 C C . TYR A 1 88 ? -0.359 2.002 -7.879 1.00 98.81 88 TYR A C 1
ATOM 672 O O . TYR A 1 88 ? -0.034 2.596 -6.846 1.00 98.81 88 TYR A O 1
ATOM 680 N N . VAL A 1 89 ? 0.526 1.495 -8.727 1.00 98.81 89 VAL A N 1
ATOM 681 C CA . VAL A 1 89 ? 1.963 1.778 -8.693 1.00 98.81 89 VAL A CA 1
ATOM 682 C C . VAL A 1 89 ? 2.361 2.419 -10.015 1.00 98.81 89 VAL A C 1
ATOM 684 O O . VAL A 1 89 ? 1.692 2.169 -11.019 1.00 98.81 89 VAL A O 1
ATOM 687 N N . ASP A 1 90 ? 3.419 3.226 -10.018 1.00 98.75 90 ASP A N 1
ATOM 688 C CA . ASP A 1 90 ? 3.900 3.873 -11.246 1.00 98.75 90 ASP A CA 1
ATOM 689 C C . ASP A 1 90 ? 4.366 2.846 -12.285 1.00 98.75 90 ASP A C 1
ATOM 691 O O . ASP A 1 90 ? 4.021 2.970 -13.457 1.00 98.75 90 ASP A O 1
ATOM 695 N N . GLU A 1 91 ? 5.108 1.819 -11.851 1.00 98.69 91 GLU A N 1
ATOM 696 C CA . GLU A 1 91 ? 5.610 0.760 -12.731 1.00 98.69 91 GLU A CA 1
ATOM 697 C C . GLU A 1 91 ? 4.990 -0.606 -12.363 1.00 98.69 91 GLU A C 1
ATOM 699 O O . GLU A 1 91 ? 5.442 -1.275 -11.425 1.00 98.69 91 GLU A O 1
ATOM 704 N N . PRO A 1 92 ? 3.915 -1.042 -13.049 1.00 98.50 92 PRO A N 1
ATOM 705 C CA . PRO A 1 92 ? 3.228 -2.299 -12.747 1.00 98.50 92 PRO A CA 1
ATOM 706 C C . PRO A 1 92 ? 4.037 -3.544 -13.144 1.00 98.50 92 PRO A C 1
ATOM 708 O O . PRO A 1 92 ? 3.811 -4.622 -12.581 1.00 98.50 92 PRO A O 1
ATOM 711 N N . HIS A 1 93 ? 4.992 -3.403 -14.070 1.00 98.62 93 HIS A N 1
ATOM 712 C CA . HIS A 1 93 ? 5.782 -4.492 -14.650 1.00 98.62 93 HIS A CA 1
ATOM 713 C C . HIS A 1 93 ? 7.225 -4.514 -14.132 1.00 98.62 93 HIS A C 1
ATOM 715 O O . HIS A 1 93 ? 8.162 -4.859 -14.850 1.00 98.62 93 HIS A O 1
ATOM 721 N N . VAL A 1 94 ? 7.428 -4.170 -12.856 1.00 97.44 94 VAL A N 1
ATOM 722 C CA . VAL A 1 94 ? 8.736 -4.336 -12.210 1.00 97.44 94 VAL A CA 1
ATOM 723 C C . VAL A 1 94 ? 9.054 -5.806 -11.994 1.00 97.44 94 VAL A C 1
ATOM 725 O O . VAL A 1 94 ? 8.280 -6.541 -11.375 1.00 97.44 94 VAL A O 1
ATOM 728 N N . ASP A 1 95 ? 10.264 -6.186 -12.392 1.00 95.25 95 ASP A N 1
ATOM 729 C CA . ASP A 1 95 ? 10.927 -7.396 -11.932 1.00 95.25 95 ASP A CA 1
ATOM 730 C C . ASP A 1 95 ? 12.220 -7.042 -11.198 1.00 95.25 95 ASP A C 1
ATOM 732 O O . ASP A 1 95 ? 12.969 -6.144 -11.586 1.00 95.25 95 ASP A O 1
ATOM 736 N N . VAL A 1 96 ? 12.469 -7.753 -10.106 1.00 96.38 96 VAL A N 1
ATOM 737 C CA . VAL A 1 96 ? 13.703 -7.656 -9.328 1.00 96.38 96 VAL A CA 1
ATOM 738 C C . VAL A 1 96 ? 14.085 -9.055 -8.860 1.00 96.38 96 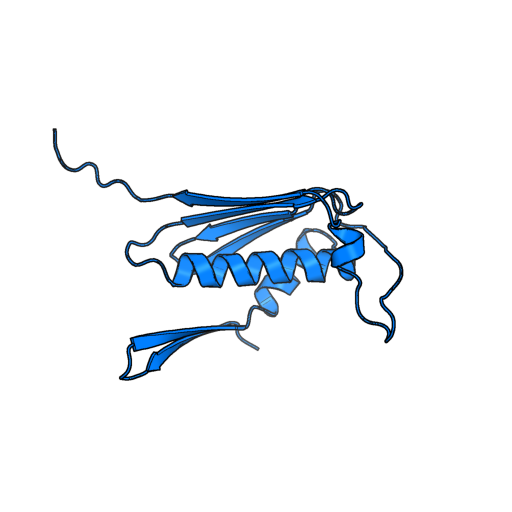VAL A C 1
ATOM 740 O O . VAL A 1 96 ? 13.198 -9.876 -8.599 1.00 96.38 96 VAL A O 1
ATOM 743 N N . PRO A 1 97 ? 15.386 -9.348 -8.687 1.00 95.25 97 PRO A N 1
ATOM 744 C CA . PRO A 1 97 ? 15.813 -10.634 -8.160 1.00 95.25 97 PRO A CA 1
ATOM 745 C C . PRO A 1 97 ? 15.110 -10.971 -6.841 1.00 95.25 97 PRO A C 1
ATOM 747 O O . PRO A 1 97 ? 14.925 -10.120 -5.970 1.00 95.25 97 PRO A O 1
ATOM 750 N N . LEU A 1 98 ? 14.738 -12.240 -6.672 1.00 94.56 98 LEU A N 1
ATOM 751 C CA . LEU A 1 98 ? 14.164 -12.715 -5.417 1.00 94.56 98 LEU A CA 1
ATOM 752 C C . LEU A 1 98 ? 15.165 -12.553 -4.265 1.00 94.56 98 LEU A C 1
ATOM 754 O O . LEU A 1 98 ? 16.380 -12.692 -4.435 1.00 94.56 98 LEU A O 1
ATOM 758 N N . LYS A 1 99 ? 14.647 -12.367 -3.048 1.00 91.44 99 LYS A N 1
ATOM 759 C CA . LYS A 1 99 ? 15.461 -12.464 -1.833 1.00 91.44 99 LYS A CA 1
ATOM 760 C C . LYS A 1 99 ? 16.069 -13.853 -1.698 1.00 91.44 99 LYS A C 1
ATOM 762 O O . LYS A 1 99 ? 15.530 -14.855 -2.181 1.00 91.44 99 LYS A O 1
ATOM 767 N N . ARG A 1 100 ? 17.129 -13.937 -0.885 1.00 79.88 100 ARG A N 1
ATOM 768 C CA . ARG A 1 100 ? 17.577 -15.215 -0.312 1.00 79.88 100 ARG A CA 1
ATOM 769 C C . ARG A 1 100 ? 16.360 -15.928 0.301 1.00 79.88 100 ARG A C 1
ATOM 771 O O . ARG A 1 100 ? 15.599 -15.307 1.042 1.00 79.88 100 ARG A O 1
ATOM 778 N N . ALA A 1 101 ? 16.184 -17.205 -0.042 1.00 84.06 101 ALA A N 1
ATOM 779 C CA . ALA A 1 101 ? 15.001 -18.040 0.228 1.00 84.06 101 ALA A CA 1
ATOM 780 C C . ALA A 1 101 ? 13.788 -17.879 -0.721 1.00 84.06 101 ALA A C 1
ATOM 782 O O . ALA A 1 101 ? 12.700 -18.339 -0.383 1.00 84.06 101 ALA A O 1
ATOM 783 N N . GLY A 1 102 ? 13.948 -17.263 -1.898 1.00 89.75 102 GLY A N 1
ATOM 784 C CA . GLY A 1 102 ? 12.934 -17.289 -2.966 1.00 89.75 102 GLY A CA 1
ATOM 785 C C . GLY A 1 102 ? 11.707 -16.406 -2.715 1.00 89.75 102 GLY A C 1
ATOM 786 O O . GLY A 1 102 ? 10.682 -16.563 -3.372 1.00 89.75 102 GLY A O 1
ATOM 787 N N . LYS A 1 103 ? 11.784 -15.479 -1.753 1.00 94.06 103 LYS A N 1
ATOM 788 C CA . LYS A 1 103 ? 10.700 -14.529 -1.460 1.00 94.06 103 LYS A CA 1
ATOM 789 C C . LYS A 1 103 ? 10.794 -13.307 -2.372 1.00 94.06 103 LYS A C 1
ATOM 791 O O . LYS A 1 103 ? 11.893 -12.863 -2.689 1.00 94.06 103 LYS A O 1
ATOM 796 N N . LEU A 1 104 ? 9.649 -12.717 -2.709 1.00 96.94 104 LEU A N 1
ATOM 797 C CA . LEU A 1 104 ? 9.583 -11.462 -3.465 1.00 96.94 104 LEU A CA 1
ATOM 798 C C . LEU A 1 104 ? 10.325 -10.335 -2.735 1.00 96.94 104 LEU A C 1
ATOM 800 O O . LEU A 1 104 ? 10.048 -10.068 -1.555 1.00 96.94 104 LEU A O 1
ATOM 804 N N . ASP A 1 105 ? 11.233 -9.654 -3.436 1.00 97.62 105 ASP A N 1
ATOM 805 C CA . ASP A 1 105 ? 11.997 -8.542 -2.874 1.00 97.62 105 ASP A CA 1
ATOM 806 C C . ASP A 1 105 ? 11.294 -7.193 -3.058 1.00 97.62 105 ASP A C 1
ATOM 808 O O . ASP A 1 105 ? 11.688 -6.336 -3.842 1.00 97.62 105 ASP A O 1
ATOM 812 N N . VAL A 1 106 ? 10.237 -6.982 -2.271 1.00 97.62 106 VAL A N 1
ATOM 813 C CA . VAL A 1 106 ? 9.525 -5.692 -2.234 1.00 97.62 106 VAL A CA 1
ATOM 814 C C . VAL A 1 106 ? 10.441 -4.540 -1.799 1.00 97.62 106 VAL A C 1
ATOM 816 O O . VAL A 1 106 ? 10.202 -3.407 -2.191 1.00 97.62 106 VAL A O 1
ATOM 819 N N . GLY A 1 107 ? 11.484 -4.816 -1.005 1.00 97.12 107 GLY A N 1
ATOM 820 C CA . GLY A 1 107 ? 12.438 -3.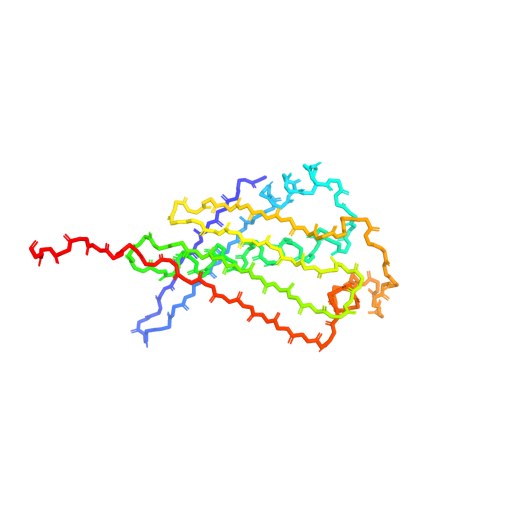787 -0.584 1.00 97.12 107 GLY A CA 1
ATOM 821 C C . GLY A 1 107 ? 13.281 -3.298 -1.757 1.00 97.12 107 GLY A C 1
ATOM 822 O O . GLY A 1 107 ? 13.398 -2.096 -1.946 1.00 97.12 107 GLY A O 1
ATOM 823 N N . ALA A 1 108 ? 13.779 -4.221 -2.584 1.00 97.50 108 ALA A N 1
ATOM 824 C CA . ALA A 1 108 ? 14.485 -3.875 -3.814 1.00 97.50 108 ALA A CA 1
ATOM 825 C C . ALA A 1 108 ? 13.580 -3.154 -4.825 1.00 97.50 108 ALA A C 1
ATOM 827 O O . ALA A 1 108 ? 14.038 -2.225 -5.478 1.00 97.50 108 ALA A O 1
ATOM 828 N N . ALA A 1 109 ? 12.303 -3.543 -4.935 1.00 98.31 109 ALA A N 1
ATOM 829 C CA . ALA A 1 109 ? 11.358 -2.892 -5.845 1.00 98.31 109 ALA A CA 1
ATOM 830 C C . ALA A 1 109 ? 10.988 -1.465 -5.402 1.00 98.31 109 ALA A C 1
ATOM 832 O O . ALA A 1 109 ? 11.002 -0.553 -6.220 1.00 98.31 109 ALA A O 1
ATOM 833 N N . VAL A 1 110 ? 10.670 -1.255 -4.119 1.00 98.44 110 VAL A N 1
ATOM 834 C CA . VAL A 1 110 ? 10.290 0.069 -3.587 1.00 98.44 110 VAL A CA 1
ATOM 835 C C . VAL A 1 110 ? 11.508 0.980 -3.423 1.00 98.44 110 VAL A C 1
ATOM 837 O O . VAL A 1 110 ? 11.406 2.178 -3.663 1.00 98.44 110 VAL A O 1
ATOM 840 N N . GLY A 1 111 ? 12.651 0.425 -3.024 1.00 98.00 111 GLY A N 1
ATOM 841 C CA . GLY A 1 111 ? 13.834 1.178 -2.624 1.00 98.00 111 GLY A CA 1
ATOM 842 C C . GLY A 1 111 ? 13.993 1.284 -1.107 1.00 98.00 111 GLY A C 1
ATOM 843 O O . GLY A 1 111 ? 13.120 0.896 -0.322 1.00 98.00 111 GLY A O 1
ATOM 844 N N . HIS A 1 112 ? 15.145 1.802 -0.692 1.00 97.50 112 HIS A N 1
ATOM 845 C CA . HIS A 1 112 ? 15.545 1.920 0.713 1.00 97.50 112 HIS A CA 1
ATOM 846 C C . HIS A 1 112 ? 15.687 3.369 1.181 1.00 97.50 112 HIS A C 1
ATOM 848 O O . HIS A 1 112 ? 15.742 3.601 2.389 1.00 97.50 112 HIS A O 1
ATOM 854 N N . ASN A 1 113 ? 15.697 4.333 0.258 1.00 98.12 113 ASN A N 1
ATOM 855 C CA . ASN A 1 113 ? 15.715 5.756 0.570 1.00 98.12 113 ASN A CA 1
ATOM 856 C C . ASN A 1 113 ? 14.446 6.402 0.022 1.00 98.12 113 ASN A C 1
ATOM 858 O O . ASN A 1 113 ? 14.130 6.275 -1.158 1.00 98.12 113 ASN A O 1
ATOM 862 N N . GLY A 1 114 ? 13.705 7.103 0.875 1.00 97.00 114 GLY A N 1
ATOM 863 C CA . GLY A 1 114 ? 12.449 7.707 0.463 1.00 97.00 114 GLY A CA 1
ATOM 864 C C . GLY A 1 114 ? 11.567 8.120 1.625 1.00 97.00 114 GLY A C 1
ATOM 865 O O . GLY A 1 114 ? 12.021 8.248 2.761 1.00 97.00 114 GLY A O 1
ATOM 866 N N . GLU A 1 115 ? 10.290 8.312 1.323 1.00 98.06 115 GLU A N 1
ATOM 867 C CA . GLU A 1 115 ? 9.284 8.760 2.275 1.00 98.06 115 GLU A CA 1
ATOM 868 C C . GLU A 1 115 ? 8.016 7.904 2.208 1.00 98.06 115 GLU A C 1
ATOM 870 O O . GLU A 1 115 ? 7.620 7.383 1.161 1.00 98.06 115 GLU A O 1
ATOM 875 N N . VAL A 1 116 ? 7.354 7.802 3.357 1.00 98.19 116 VAL A N 1
ATOM 876 C CA . VAL A 1 116 ? 5.974 7.338 3.460 1.00 98.19 116 VAL A CA 1
ATOM 877 C C . VAL A 1 116 ? 5.150 8.527 3.920 1.00 98.19 116 VAL A C 1
ATOM 879 O O . VAL A 1 116 ? 5.298 8.995 5.048 1.00 98.19 116 VAL A O 1
ATOM 882 N N . GLN A 1 117 ? 4.280 9.014 3.047 1.00 98.44 117 GLN A N 1
ATOM 883 C CA . GLN A 1 117 ? 3.354 10.090 3.350 1.00 98.44 117 GLN A CA 1
ATOM 884 C C . GLN A 1 117 ? 1.970 9.508 3.632 1.00 98.44 117 GLN A C 1
ATOM 886 O O . GLN A 1 117 ? 1.443 8.716 2.850 1.00 98.44 117 GLN A O 1
ATOM 891 N N . VAL A 1 118 ? 1.381 9.924 4.752 1.00 97.44 118 VAL A N 1
ATOM 892 C CA . VAL A 1 118 ? 0.013 9.578 5.144 1.00 97.44 118 VAL A CA 1
ATOM 893 C C . VAL A 1 118 ? -0.782 10.868 5.262 1.00 97.44 118 VAL A C 1
ATOM 895 O O . VAL A 1 118 ? -0.473 11.722 6.092 1.00 97.44 118 VAL A O 1
ATOM 898 N N . THR A 1 119 ? -1.819 11.007 4.447 1.00 96.38 119 THR A N 1
ATOM 899 C CA . THR A 1 119 ? -2.739 12.141 4.491 1.00 96.38 119 THR A CA 1
ATOM 900 C C . THR A 1 119 ? -4.081 11.663 5.014 1.00 96.38 119 THR A C 1
ATOM 902 O O . THR A 1 119 ? -4.744 10.833 4.395 1.00 96.38 119 THR A O 1
ATOM 905 N N . ARG A 1 120 ? -4.482 12.188 6.172 1.00 93.44 120 ARG A N 1
ATOM 906 C CA . ARG A 1 120 ? -5.788 11.927 6.779 1.00 93.44 120 ARG A CA 1
ATOM 907 C C . ARG A 1 120 ? -6.746 13.041 6.391 1.00 93.44 120 ARG A C 1
ATOM 909 O O . ARG A 1 120 ? -6.489 14.205 6.691 1.00 93.44 120 ARG A O 1
ATOM 916 N N . PHE A 1 121 ? -7.854 12.671 5.765 1.00 90.12 121 PHE A N 1
ATOM 917 C CA . PHE A 1 121 ? -8.930 13.595 5.437 1.00 90.12 121 PHE A CA 1
ATOM 918 C C . PHE A 1 121 ? -9.985 13.504 6.522 1.00 90.12 121 PHE A C 1
ATOM 920 O O . PHE A 1 121 ? -10.750 12.539 6.590 1.00 90.12 121 PHE A O 1
ATOM 927 N N . THR A 1 122 ? -9.997 14.506 7.390 1.00 84.31 122 THR A N 1
ATOM 928 C CA . THR A 1 122 ? -11.053 14.650 8.379 1.00 84.31 122 THR A CA 1
ATOM 929 C C . THR A 1 122 ? -12.265 15.278 7.703 1.00 84.31 122 THR A C 1
ATOM 931 O O . THR A 1 122 ? -12.141 16.244 6.949 1.00 84.31 122 THR A O 1
ATOM 934 N N . GLN A 1 123 ? -13.456 14.741 7.959 1.00 68.94 123 GLN A N 1
ATOM 935 C CA . GLN A 1 123 ? -14.667 15.515 7.724 1.00 68.94 123 GLN A CA 1
ATOM 936 C C . GLN A 1 123 ? -14.664 16.620 8.781 1.00 68.94 123 GLN A C 1
ATOM 938 O O . GLN A 1 123 ? -15.098 16.409 9.911 1.00 68.94 123 GLN A O 1
ATOM 943 N N . LEU A 1 124 ? -14.087 17.781 8.463 1.00 56.34 124 LEU A N 1
ATOM 944 C CA . LEU A 1 124 ? -14.365 18.980 9.239 1.00 56.34 124 LEU A CA 1
ATOM 945 C C . LEU A 1 124 ? -15.859 19.222 9.063 1.00 56.34 124 LEU A C 1
ATOM 947 O O . LEU A 1 124 ? -16.308 19.627 7.991 1.00 56.34 124 LEU A O 1
ATOM 951 N N . SER A 1 125 ? -16.637 18.906 10.095 1.00 51.09 125 SER A N 1
ATOM 952 C CA . SER A 1 125 ? -17.998 19.399 10.188 1.00 51.09 125 SER A CA 1
ATOM 953 C C . SER A 1 125 ? -17.931 20.898 9.929 1.00 51.09 125 SER A C 1
ATOM 955 O O . SER A 1 125 ? -17.159 21.594 10.595 1.00 51.09 125 SER A O 1
ATOM 957 N N . HIS A 1 126 ? -18.729 21.392 8.986 1.00 48.12 126 HIS A N 1
ATOM 958 C CA . HIS A 1 126 ? -19.186 22.775 9.009 1.00 48.12 126 HIS A CA 1
ATOM 959 C C . HIS A 1 126 ? -19.947 22.981 10.333 1.00 48.12 126 HIS A C 1
ATOM 961 O O . HIS A 1 126 ? -21.171 22.978 10.370 1.00 48.12 126 HIS A O 1
ATOM 967 N N . GLN A 1 127 ? -19.222 23.074 11.447 1.00 41.44 127 GLN A N 1
ATOM 968 C CA . GLN A 1 127 ? -19.723 23.621 12.691 1.00 41.44 127 GLN A CA 1
ATOM 969 C C . GLN A 1 127 ? -19.627 25.133 12.532 1.00 41.44 127 GLN A C 1
ATOM 971 O O . GLN A 1 127 ? -18.568 25.729 12.705 1.00 41.44 127 GLN A O 1
ATOM 976 N N . GLU A 1 128 ? -20.743 25.675 12.053 1.00 44.38 128 GLU A N 1
ATOM 977 C CA . GLU A 1 128 ? -21.316 26.958 12.454 1.00 44.38 128 GLU A CA 1
ATOM 978 C C . GLU A 1 128 ? -20.326 28.127 12.582 1.00 44.38 128 GLU A C 1
ATOM 980 O O . GLU A 1 128 ? -19.677 28.345 13.607 1.00 44.38 128 GLU A O 1
ATOM 985 N N . ARG A 1 129 ? -20.312 28.954 11.537 1.00 38.28 129 ARG A N 1
ATOM 986 C CA . ARG A 1 129 ? -20.282 30.406 11.695 1.00 38.28 129 ARG A CA 1
ATOM 987 C C . ARG A 1 129 ? -21.436 31.005 10.917 1.00 38.28 129 ARG A C 1
ATOM 989 O O . ARG A 1 129 ? -21.640 30.545 9.772 1.00 38.28 129 ARG A O 1
#

Sequence (129 aa):
RMDYIKRFTTREGVRMSLAVTTDTVETARVRHDLWPVATAALGRAMTGAILLAGDFKNHENVSLRIKGDGPLGVVHVDAFADNTVRGYVDEPHVDVPLKRAGKLDVGAAVGHNGEVQVTRFTQLSHQER

pLDDT: mean 92.97, std 11.72, range [38.28, 98.88]

Organism: NCBI:txid408170

Secondary structure (DSSP, 8-state):
---EEEEEE-TTS-EEEEEE-HHHHHHHHHHTT--HHHHHHHHHHHHHHHHHHTT-TT--EEEEEEE-SSTT-EEEEEE-TTS-EEEEES-TT---PPPTTS---HHHHH-SS-EEEEEEE--------

InterPro domains:
  IPR000397 Heat shock protein Hsp33 [PF01430] (3-123)
  IPR000397 Heat shock protein Hsp33 [PTHR30111] (2-123)
  IPR016153 Heat shock protein Hsp33, N-terminal [G3DSA:3.55.30.10] (2-129)
  IPR016153 Heat shock protein Hsp33, N-terminal [SSF64397] (3-123)

Foldseek 3Di:
DDKDKDWDADPVGDIDIDTDCPVVLVVQCVVQVADDLQSVLQVVVQRVQLRVCCVDDQFKKKWKWQAAPAQQGIWTKIATSVSDIDIHTPDRPDDDDADVVRHRPNCNRRDDDTDIDMDIGGPPPPPDD

Radius of gyration: 16.34 Å; chains: 1; bounding box: 39×48×44 Å